Protein AF-A0A7X6U111-F1 (afdb_monomer_lite)

Radius of gyration: 18.31 Å; chains: 1; bounding box: 54×30×45 Å

pLDDT: mean 91.75, std 7.0, range [50.59, 97.75]

Structure (mmCIF, N/CA/C/O backbone):
data_AF-A0A7X6U111-F1
#
_entry.id   AF-A0A7X6U111-F1
#
loop_
_atom_site.group_PDB
_atom_site.id
_atom_site.type_symbol
_atom_site.label_atom_id
_atom_site.label_alt_id
_atom_site.label_comp_id
_atom_site.label_asym_id
_atom_site.label_entity_id
_atom_site.label_seq_id
_atom_site.pdbx_PDB_ins_code
_atom_site.Cartn_x
_atom_site.Cartn_y
_atom_site.Cartn_z
_atom_site.occupancy
_atom_site.B_iso_or_equiv
_atom_site.auth_seq_id
_atom_site.auth_comp_id
_atom_site.auth_asym_id
_atom_site.auth_atom_id
_atom_site.pdbx_PDB_model_num
ATOM 1 N N . MET A 1 1 ? 22.230 -15.814 -4.794 1.00 50.59 1 MET A N 1
ATOM 2 C CA . MET A 1 1 ? 22.089 -14.427 -4.295 1.00 50.59 1 MET A CA 1
ATOM 3 C C . MET A 1 1 ? 22.631 -13.482 -5.355 1.00 50.59 1 MET A C 1
ATOM 5 O O . MET A 1 1 ? 23.813 -13.564 -5.661 1.00 50.59 1 MET A O 1
ATOM 9 N N . LEU A 1 2 ? 21.780 -12.654 -5.966 1.00 61.06 2 LEU A N 1
ATOM 10 C CA . LEU A 1 2 ? 22.221 -11.625 -6.914 1.00 61.06 2 LEU A CA 1
ATOM 11 C C . LEU A 1 2 ? 22.914 -10.509 -6.121 1.00 61.06 2 LEU A C 1
ATOM 13 O O . LEU A 1 2 ? 22.292 -9.854 -5.287 1.00 61.06 2 LEU A O 1
ATOM 17 N N . LEU A 1 3 ? 24.216 -10.339 -6.338 1.00 67.50 3 LEU A N 1
ATOM 18 C CA . LEU A 1 3 ? 25.026 -9.299 -5.711 1.00 67.50 3 LEU A CA 1
ATOM 19 C C . LEU A 1 3 ? 25.200 -8.157 -6.709 1.00 67.50 3 LEU A C 1
ATOM 21 O O . LEU A 1 3 ? 26.099 -8.177 -7.541 1.00 67.50 3 LEU A O 1
ATOM 25 N N . ILE A 1 4 ? 24.322 -7.161 -6.624 1.00 78.00 4 ILE A N 1
ATOM 26 C CA . ILE A 1 4 ? 24.501 -5.889 -7.323 1.00 78.00 4 ILE A CA 1
ATOM 27 C C . ILE A 1 4 ? 25.285 -4.953 -6.394 1.00 78.00 4 ILE A C 1
ATOM 29 O O . ILE A 1 4 ? 24.836 -4.609 -5.294 1.00 78.00 4 ILE A O 1
ATOM 33 N N . ASN A 1 5 ? 26.491 -4.566 -6.811 1.00 85.12 5 ASN A N 1
ATOM 34 C CA . ASN A 1 5 ? 27.318 -3.646 -6.036 1.00 85.12 5 ASN A CA 1
ATOM 35 C C . ASN A 1 5 ? 26.747 -2.212 -6.108 1.00 85.12 5 ASN A C 1
ATOM 37 O O . ASN A 1 5 ? 25.795 -1.913 -6.829 1.00 85.12 5 ASN A O 1
ATOM 41 N N . ARG A 1 6 ? 27.299 -1.290 -5.315 1.00 84.56 6 ARG A N 1
ATOM 42 C CA . ARG A 1 6 ? 26.831 0.104 -5.292 1.00 84.56 6 ARG A CA 1
ATOM 43 C C . ARG A 1 6 ? 27.006 0.823 -6.638 1.00 84.56 6 ARG A C 1
ATOM 45 O O . ARG A 1 6 ? 26.079 1.513 -7.047 1.00 84.56 6 ARG A O 1
ATOM 52 N N . GLN A 1 7 ? 28.141 0.640 -7.308 1.00 88.44 7 GLN A N 1
ATOM 53 C CA . GLN A 1 7 ? 28.443 1.306 -8.579 1.00 88.44 7 GLN A CA 1
ATOM 54 C C . GLN A 1 7 ? 27.465 0.882 -9.679 1.00 88.44 7 GLN A C 1
ATOM 56 O O . GLN A 1 7 ? 26.966 1.726 -10.417 1.00 88.44 7 GLN A O 1
ATOM 61 N N . ASP A 1 8 ? 27.113 -0.402 -9.738 1.00 88.88 8 ASP A N 1
ATOM 62 C CA . ASP A 1 8 ? 26.124 -0.914 -10.683 1.00 88.88 8 ASP A CA 1
ATOM 63 C C . ASP A 1 8 ? 24.726 -0.356 -10.404 1.00 88.88 8 ASP A C 1
ATOM 65 O O . ASP A 1 8 ? 24.024 -0.000 -11.345 1.00 88.88 8 ASP A O 1
ATOM 69 N N . ARG A 1 9 ? 24.332 -0.188 -9.131 1.00 87.06 9 ARG A N 1
ATOM 70 C CA . ARG A 1 9 ? 23.049 0.464 -8.786 1.00 87.06 9 ARG A CA 1
ATOM 71 C C . ARG A 1 9 ? 22.985 1.901 -9.267 1.00 87.06 9 ARG A C 1
ATOM 73 O O . ARG A 1 9 ? 21.964 2.305 -9.816 1.00 87.06 9 ARG A O 1
ATOM 80 N N . GLU A 1 10 ? 24.049 2.659 -9.022 1.00 89.69 10 GLU A N 1
ATOM 81 C CA . GLU A 1 10 ? 24.146 4.061 -9.427 1.00 89.69 10 GLU A CA 1
ATOM 82 C C . GLU A 1 10 ? 24.138 4.179 -10.955 1.00 89.69 10 GLU A C 1
ATOM 84 O O . GLU A 1 10 ? 23.360 4.960 -11.499 1.00 89.69 10 GLU A O 1
ATOM 89 N N . ARG A 1 11 ? 24.910 3.335 -11.653 1.00 92.06 11 ARG A N 1
ATOM 90 C CA . ARG A 1 11 ? 24.936 3.279 -13.121 1.00 92.06 11 ARG A CA 1
ATOM 91 C C . ARG A 1 11 ? 23.573 2.936 -13.727 1.00 92.06 11 ARG A C 1
ATOM 93 O O . ARG A 1 11 ? 23.217 3.489 -14.760 1.00 92.06 11 ARG A O 1
ATOM 100 N N . LEU A 1 12 ? 22.819 2.037 -13.095 1.00 89.19 12 LEU A N 1
ATOM 101 C CA . LEU A 1 12 ? 21.480 1.632 -13.535 1.00 89.19 12 LEU A CA 1
ATOM 102 C C . LEU A 1 12 ? 20.375 2.626 -13.135 1.00 89.19 12 LEU A C 1
ATOM 104 O O . LEU A 1 12 ? 19.216 2.410 -13.481 1.00 89.19 12 LEU A O 1
ATOM 108 N N . GLY A 1 13 ? 20.693 3.688 -12.390 1.00 90.44 13 GLY A N 1
ATOM 109 C CA . GLY A 1 13 ? 19.705 4.685 -11.971 1.00 90.44 13 GLY A CA 1
ATOM 110 C C . GLY A 1 13 ? 18.675 4.173 -10.953 1.00 90.44 13 GLY A C 1
ATOM 111 O O . GLY A 1 13 ? 17.626 4.792 -10.759 1.00 90.44 13 GLY A O 1
ATOM 112 N N . LEU A 1 14 ? 18.937 3.033 -10.303 1.00 87.94 14 LEU A N 1
ATOM 113 C CA . LEU A 1 14 ? 17.988 2.405 -9.375 1.00 87.94 14 LEU A CA 1
ATOM 114 C C . LEU A 1 14 ? 17.654 3.294 -8.166 1.00 87.94 14 LEU A C 1
ATOM 116 O O . LEU A 1 14 ? 16.479 3.356 -7.797 1.00 87.94 14 LEU A O 1
ATOM 120 N N . PRO A 1 15 ? 18.617 4.015 -7.551 1.00 88.38 15 PRO A N 1
ATOM 121 C CA . PRO A 1 15 ? 18.304 4.951 -6.475 1.00 88.38 15 PRO A CA 1
ATOM 122 C C . PRO A 1 15 ? 17.315 6.041 -6.899 1.00 88.38 15 PRO A C 1
ATOM 124 O O . PRO A 1 15 ? 16.386 6.335 -6.154 1.00 88.38 15 PRO A O 1
ATOM 127 N N . GLN A 1 16 ? 17.473 6.595 -8.102 1.00 91.75 16 GLN A N 1
ATOM 128 C CA . GLN A 1 16 ? 16.631 7.664 -8.639 1.00 91.75 16 GLN A CA 1
ATOM 129 C C . GLN A 1 16 ? 15.224 7.151 -8.958 1.00 91.75 16 GLN A C 1
ATOM 131 O O . GLN A 1 16 ? 14.235 7.801 -8.618 1.00 91.75 16 GLN A O 1
ATOM 136 N N . ALA A 1 17 ? 15.124 5.960 -9.557 1.00 90.31 17 ALA A N 1
ATOM 137 C CA . ALA A 1 17 ? 13.841 5.305 -9.795 1.00 90.31 17 ALA A CA 1
ATOM 138 C C . ALA A 1 17 ? 13.097 5.055 -8.475 1.00 90.31 17 ALA A C 1
ATOM 140 O O . ALA A 1 17 ? 11.928 5.417 -8.337 1.00 90.31 17 ALA A O 1
ATOM 141 N N . LEU A 1 18 ? 13.795 4.519 -7.467 1.00 89.81 18 LEU A N 1
ATOM 142 C CA . LEU A 1 18 ? 13.228 4.339 -6.135 1.00 89.81 18 LEU A CA 1
ATOM 143 C C . LEU A 1 18 ? 12.811 5.676 -5.533 1.00 89.81 18 LEU A C 1
ATOM 145 O O . LEU A 1 18 ? 11.703 5.774 -5.019 1.00 89.81 18 LEU A O 1
ATOM 149 N N . GLU A 1 19 ? 13.639 6.715 -5.591 1.00 90.81 19 GLU A N 1
ATOM 150 C CA . GLU A 1 19 ? 13.306 8.045 -5.076 1.00 90.81 19 GLU A CA 1
ATOM 151 C C . GLU A 1 19 ? 12.004 8.585 -5.687 1.00 90.81 19 GLU A C 1
ATOM 153 O O . GLU A 1 19 ? 11.116 9.008 -4.938 1.00 90.81 19 GLU A O 1
ATOM 158 N N . ALA A 1 20 ? 11.835 8.443 -7.005 1.00 91.69 20 ALA A N 1
ATOM 159 C CA . ALA A 1 20 ? 10.639 8.849 -7.738 1.00 91.69 20 ALA A CA 1
ATOM 160 C C . ALA A 1 20 ? 9.362 8.093 -7.316 1.00 91.69 20 ALA A C 1
ATOM 162 O O . ALA A 1 20 ? 8.265 8.656 -7.391 1.00 91.69 20 ALA A O 1
ATOM 163 N N . CYS A 1 21 ? 9.468 6.860 -6.807 1.00 90.81 21 CYS A N 1
ATOM 164 C CA . CYS A 1 21 ? 8.331 6.118 -6.258 1.00 90.81 21 CYS A CA 1
ATOM 165 C C . CYS A 1 21 ? 7.836 6.752 -4.944 1.00 90.81 21 CYS A C 1
ATOM 167 O O . CYS A 1 21 ? 8.339 6.467 -3.851 1.00 90.81 21 CYS A O 1
ATOM 169 N N . ARG A 1 22 ? 6.828 7.625 -5.018 1.00 91.69 22 ARG A N 1
ATOM 170 C CA . ARG A 1 22 ? 6.237 8.281 -3.840 1.00 91.69 22 ARG A CA 1
ATOM 171 C C . ARG A 1 22 ? 5.179 7.393 -3.183 1.00 91.69 22 ARG A C 1
ATOM 173 O O . ARG A 1 22 ? 4.090 7.215 -3.717 1.00 91.69 22 ARG A O 1
ATOM 180 N N . CYS A 1 23 ? 5.470 6.888 -1.986 1.00 94.75 23 CYS A N 1
ATOM 181 C CA . CYS A 1 23 ? 4.512 6.119 -1.189 1.00 94.75 23 CYS A CA 1
ATOM 182 C C . CYS A 1 23 ? 3.633 7.040 -0.332 1.00 94.75 23 CYS A C 1
ATOM 184 O O . CYS A 1 23 ? 4.150 7.878 0.413 1.00 94.75 23 CYS A O 1
ATOM 186 N N . MET A 1 24 ? 2.313 6.854 -0.410 1.00 95.69 24 MET A N 1
ATOM 187 C CA . MET A 1 24 ? 1.342 7.670 0.330 1.00 95.69 24 MET A CA 1
ATOM 188 C C . MET A 1 24 ? 1.146 7.200 1.780 1.00 95.69 24 MET A C 1
ATOM 190 O O . MET A 1 24 ? 0.977 8.030 2.668 1.00 95.69 24 MET A O 1
ATOM 194 N N . THR A 1 25 ? 1.242 5.892 2.045 1.00 95.19 25 THR A N 1
ATOM 195 C CA . THR A 1 25 ? 1.041 5.315 3.386 1.00 95.19 25 THR A CA 1
ATOM 196 C C . THR A 1 25 ? 2.365 5.166 4.158 1.00 95.19 25 THR A C 1
ATOM 198 O O . THR A 1 25 ? 3.415 4.935 3.541 1.00 95.19 25 THR A O 1
ATOM 201 N N . PRO A 1 26 ? 2.362 5.230 5.506 1.00 93.94 26 PRO A N 1
ATOM 202 C CA . PRO A 1 26 ? 3.531 4.894 6.326 1.00 93.94 26 PRO A CA 1
ATOM 203 C C . PRO A 1 26 ? 4.066 3.479 6.063 1.00 93.94 26 PRO A C 1
ATOM 205 O O . PRO A 1 26 ? 5.277 3.273 5.978 1.00 93.94 26 PRO A O 1
ATOM 208 N N . GLN A 1 27 ? 3.167 2.512 5.864 1.00 91.44 27 GLN A N 1
ATOM 209 C CA . GLN A 1 27 ? 3.507 1.123 5.558 1.00 91.44 27 GLN A CA 1
ATOM 210 C C . GLN A 1 27 ? 4.217 1.020 4.203 1.00 91.44 27 GLN A C 1
ATOM 212 O O . GLN A 1 27 ? 5.258 0.376 4.111 1.00 91.44 27 GLN A O 1
ATOM 217 N N . GLY A 1 28 ? 3.721 1.721 3.178 1.00 93.88 28 GLY A N 1
ATOM 218 C CA . GLY A 1 28 ? 4.351 1.779 1.860 1.00 93.88 28 GLY A CA 1
ATOM 219 C C . GLY A 1 28 ? 5.744 2.406 1.911 1.00 93.88 28 GLY A C 1
ATOM 220 O O . GLY A 1 28 ? 6.679 1.872 1.321 1.00 93.88 28 GLY A O 1
ATOM 221 N N . LYS A 1 29 ? 5.927 3.484 2.689 1.00 94.19 29 LYS A N 1
ATOM 222 C CA . LYS A 1 29 ? 7.259 4.071 2.934 1.00 94.19 29 LYS A CA 1
ATOM 223 C C . LYS A 1 29 ? 8.202 3.064 3.601 1.00 94.19 29 LYS A C 1
ATOM 225 O O . LYS A 1 29 ? 9.361 2.962 3.208 1.00 94.19 29 LYS A O 1
ATOM 230 N N . GLY A 1 30 ? 7.701 2.302 4.574 1.00 93.12 30 GLY A N 1
ATOM 231 C CA . GLY A 1 30 ? 8.452 1.231 5.230 1.00 93.12 30 GLY A CA 1
ATOM 232 C C . GLY A 1 30 ? 8.854 0.102 4.277 1.00 93.12 30 GLY A C 1
ATOM 233 O O . GLY A 1 30 ? 9.998 -0.345 4.326 1.00 93.12 30 GLY A O 1
ATOM 234 N N . LEU A 1 31 ? 7.948 -0.324 3.390 1.00 92.00 31 LEU A N 1
ATOM 235 C CA . LEU A 1 31 ? 8.229 -1.323 2.353 1.00 92.00 31 LEU A CA 1
ATOM 236 C C . LEU A 1 31 ? 9.279 -0.815 1.363 1.00 92.00 31 LEU A C 1
ATOM 238 O O . LEU A 1 31 ? 10.271 -1.500 1.129 1.00 92.00 31 LEU A O 1
ATOM 242 N N . LYS A 1 32 ? 9.127 0.419 0.870 1.00 93.25 32 LYS A N 1
ATOM 243 C CA . LYS A 1 32 ? 10.115 1.070 0.001 1.00 93.25 32 LYS A CA 1
ATOM 244 C C . LYS A 1 32 ? 11.493 1.142 0.656 1.00 93.25 32 LYS A C 1
ATOM 246 O O . LYS A 1 32 ? 12.483 0.888 -0.010 1.00 93.25 32 LYS A O 1
ATOM 251 N N . ALA A 1 33 ? 11.581 1.466 1.946 1.00 91.06 33 ALA A N 1
ATOM 252 C CA . ALA A 1 33 ? 12.862 1.537 2.654 1.00 91.06 33 ALA A CA 1
ATOM 253 C C . ALA A 1 33 ? 13.541 0.165 2.828 1.00 91.06 33 ALA A C 1
ATOM 255 O O . ALA A 1 33 ? 14.757 0.096 2.980 1.00 91.06 33 ALA A O 1
ATOM 256 N N . ARG A 1 34 ? 12.760 -0.921 2.809 1.00 91.50 34 ARG A N 1
ATOM 257 C CA . ARG A 1 34 ? 13.218 -2.309 2.973 1.00 91.50 34 ARG A CA 1
ATOM 258 C C . ARG A 1 34 ? 13.178 -3.096 1.663 1.00 91.50 34 ARG A C 1
ATOM 260 O O . ARG A 1 34 ? 13.113 -4.324 1.702 1.00 91.50 34 ARG A O 1
ATOM 267 N N . TYR A 1 35 ? 13.168 -2.404 0.523 1.00 89.12 35 TYR A N 1
ATOM 268 C CA . TYR A 1 35 ? 13.137 -3.056 -0.779 1.00 89.12 35 TYR A CA 1
ATOM 269 C C . TYR A 1 35 ? 14.282 -4.068 -0.902 1.00 89.12 35 TYR A C 1
ATOM 271 O O . TYR A 1 35 ? 15.373 -3.891 -0.352 1.00 89.12 35 TYR A O 1
ATOM 279 N N . ARG A 1 36 ? 14.028 -5.128 -1.659 1.00 88.75 36 ARG A N 1
ATOM 280 C CA . ARG A 1 36 ? 15.028 -6.128 -2.015 1.00 88.75 36 ARG A CA 1
ATOM 281 C C . ARG A 1 36 ? 14.911 -6.451 -3.493 1.00 88.75 36 ARG A C 1
ATOM 283 O O . ARG A 1 36 ? 13.862 -6.240 -4.093 1.00 88.75 36 ARG A O 1
ATOM 290 N N . TYR A 1 37 ? 15.978 -6.995 -4.054 1.00 87.69 37 TYR A N 1
ATOM 291 C CA . TYR A 1 37 ? 15.945 -7.535 -5.405 1.00 87.69 37 TYR A CA 1
ATOM 292 C C . TYR A 1 37 ? 15.337 -8.939 -5.403 1.00 87.69 37 TYR A C 1
ATOM 294 O O . TYR A 1 37 ? 15.471 -9.683 -4.424 1.00 87.69 37 TYR A O 1
ATOM 302 N N . PHE A 1 38 ? 14.685 -9.285 -6.509 1.00 89.69 38 PHE A N 1
ATOM 303 C CA . PHE A 1 38 ? 14.259 -10.650 -6.787 1.00 89.69 38 PHE A CA 1
ATOM 304 C C . PHE A 1 38 ? 15.480 -11.517 -7.108 1.00 89.69 38 PHE A C 1
ATOM 306 O O . PHE A 1 38 ? 16.403 -11.090 -7.810 1.00 89.69 38 PHE A O 1
ATOM 313 N N . GLY A 1 39 ? 15.508 -12.724 -6.553 1.00 89.94 39 GLY A N 1
ATOM 314 C CA . GLY A 1 39 ? 16.493 -13.747 -6.875 1.00 89.94 39 GLY A CA 1
ATOM 315 C C . GLY A 1 39 ? 16.185 -14.464 -8.197 1.00 89.94 39 GLY A C 1
ATOM 316 O O . GLY A 1 39 ? 15.098 -14.303 -8.748 1.00 89.94 39 GLY A O 1
ATOM 317 N N . PRO A 1 40 ? 17.119 -15.294 -8.699 1.00 88.44 40 PRO A N 1
ATOM 318 C CA . PRO A 1 40 ? 16.932 -16.042 -9.946 1.00 88.44 40 PRO A CA 1
ATOM 319 C C . PRO A 1 40 ? 15.665 -16.911 -9.969 1.00 88.44 40 PRO A C 1
ATOM 321 O O . PRO A 1 40 ? 14.963 -16.943 -10.977 1.00 88.44 40 PRO A O 1
ATOM 324 N N . ASP A 1 41 ? 15.334 -17.543 -8.841 1.00 94.00 41 ASP A N 1
ATOM 325 C CA . ASP A 1 41 ? 14.168 -18.431 -8.711 1.00 94.00 41 ASP A CA 1
ATOM 326 C C . ASP A 1 41 ? 12.848 -17.668 -8.505 1.00 94.00 41 ASP A C 1
ATOM 328 O O . ASP A 1 41 ? 11.767 -18.248 -8.530 1.00 94.00 41 ASP A O 1
ATOM 332 N N . GLU A 1 42 ? 12.915 -16.346 -8.324 1.00 95.75 42 GLU A N 1
ATOM 333 C CA . GLU A 1 42 ? 11.755 -15.480 -8.093 1.00 95.75 42 GLU A CA 1
ATOM 334 C C . GLU A 1 42 ? 11.312 -14.742 -9.358 1.00 95.75 42 GLU A C 1
ATOM 336 O O . GLU A 1 42 ? 10.511 -13.808 -9.291 1.00 95.75 42 GLU A O 1
ATOM 341 N N . ARG A 1 43 ? 11.809 -15.157 -10.528 1.00 94.88 43 ARG A N 1
ATOM 342 C CA . ARG A 1 43 ? 11.397 -14.598 -11.818 1.00 94.88 43 ARG A CA 1
ATOM 343 C C . ARG A 1 43 ? 9.868 -14.529 -11.985 1.00 94.88 43 ARG A C 1
ATOM 345 O O . ARG A 1 43 ? 9.405 -13.463 -12.383 1.00 94.88 43 ARG A O 1
ATOM 352 N N . PRO A 1 44 ? 9.075 -15.561 -11.627 1.00 96.44 44 PRO A N 1
ATOM 353 C CA . PRO A 1 44 ? 7.618 -15.469 -11.727 1.00 96.44 44 PRO A CA 1
ATOM 354 C C . PRO A 1 44 ? 7.017 -14.364 -10.846 1.00 96.44 44 PRO A C 1
ATOM 356 O O . PRO A 1 44 ? 6.056 -13.713 -11.245 1.00 96.44 44 PRO A O 1
ATOM 359 N N . LEU A 1 45 ? 7.595 -14.117 -9.663 1.00 95.12 45 LEU A N 1
ATOM 360 C CA . LEU A 1 45 ? 7.146 -13.048 -8.763 1.00 95.12 45 LEU A CA 1
ATOM 361 C C . LEU A 1 45 ? 7.469 -11.668 -9.344 1.00 95.12 45 LEU A C 1
ATOM 363 O O . LEU A 1 45 ? 6.622 -10.780 -9.321 1.00 95.12 45 LEU A O 1
ATOM 367 N N . LEU A 1 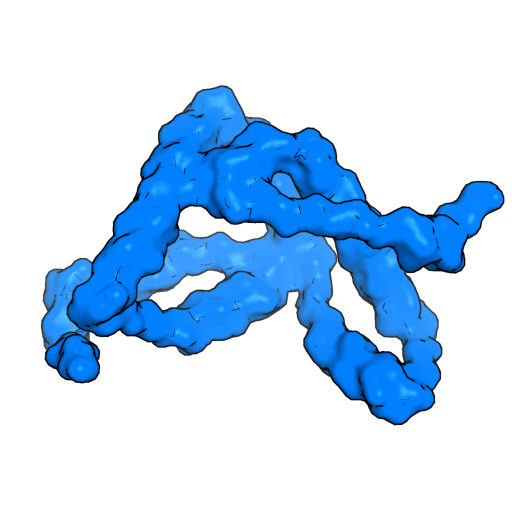46 ? 8.667 -11.502 -9.914 1.00 94.38 46 LEU A N 1
ATOM 368 C CA . LEU A 1 46 ? 9.046 -10.267 -10.601 1.00 94.38 46 LEU A CA 1
ATOM 369 C C . LEU A 1 46 ? 8.135 -9.989 -11.805 1.00 94.38 46 LEU A C 1
ATOM 371 O O . LEU A 1 46 ? 7.693 -8.859 -11.990 1.00 94.38 46 LEU A O 1
ATOM 375 N N . GLU A 1 47 ? 7.850 -11.005 -12.621 1.00 96.06 47 GLU A N 1
ATOM 376 C CA . GLU A 1 47 ? 6.967 -10.873 -13.784 1.00 96.06 47 GLU A CA 1
ATOM 377 C C . GLU A 1 47 ? 5.536 -10.497 -13.369 1.00 96.06 47 GLU A C 1
ATOM 379 O O . GLU A 1 47 ? 4.925 -9.638 -14.006 1.00 96.06 47 GLU A O 1
ATOM 384 N N . ALA A 1 48 ? 5.020 -11.064 -12.273 1.00 94.88 48 ALA A N 1
ATOM 385 C CA . ALA A 1 48 ? 3.713 -10.697 -11.729 1.00 94.88 48 ALA A CA 1
ATOM 386 C C . ALA A 1 48 ? 3.663 -9.228 -11.266 1.00 94.88 48 ALA A C 1
ATOM 388 O O . ALA A 1 48 ? 2.740 -8.499 -11.639 1.00 94.88 48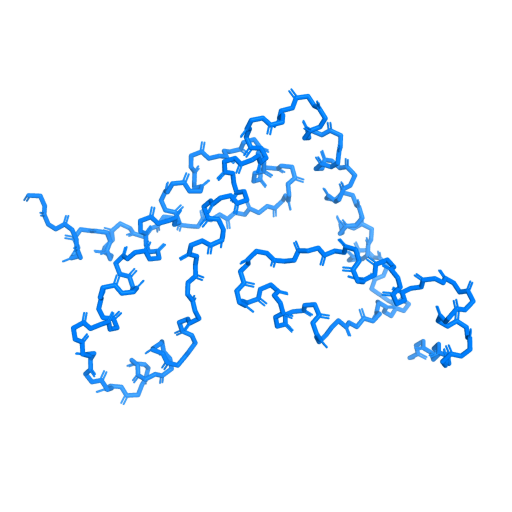 ALA A O 1
ATOM 389 N N . GLU A 1 49 ? 4.676 -8.777 -10.520 1.00 93.25 49 GLU A N 1
ATOM 390 C CA . GLU A 1 49 ? 4.792 -7.394 -10.033 1.00 93.25 49 GLU A CA 1
ATOM 391 C C . GLU A 1 49 ? 4.905 -6.389 -11.188 1.00 93.25 49 GLU A C 1
ATOM 393 O O . GLU A 1 49 ? 4.160 -5.409 -11.236 1.00 93.25 49 GLU A O 1
ATOM 398 N N . LEU A 1 50 ? 5.775 -6.651 -12.171 1.00 94.19 50 LEU A N 1
ATOM 399 C CA . LEU A 1 50 ? 5.903 -5.799 -13.359 1.00 94.19 50 LEU A CA 1
ATOM 400 C C . LEU A 1 50 ? 4.604 -5.765 -14.170 1.00 94.19 50 LEU A C 1
ATOM 402 O O . LEU A 1 50 ? 4.169 -4.693 -14.585 1.00 94.19 50 LEU A O 1
ATOM 406 N N . SER A 1 51 ? 3.931 -6.907 -14.324 1.00 96.69 51 SER A N 1
ATOM 407 C CA . SER A 1 51 ? 2.644 -6.960 -15.017 1.00 96.69 51 SER A CA 1
ATOM 408 C C . SER A 1 51 ? 1.564 -6.144 -14.297 1.00 96.69 51 SER A C 1
ATOM 410 O O . SER A 1 51 ? 0.765 -5.471 -14.951 1.00 96.69 51 SER A O 1
ATOM 412 N N . ALA A 1 52 ? 1.532 -6.152 -12.961 1.00 95.31 52 ALA A N 1
ATOM 413 C CA . ALA A 1 52 ? 0.627 -5.303 -12.187 1.00 95.31 52 ALA A CA 1
ATOM 414 C C . ALA A 1 52 ? 0.941 -3.811 -12.380 1.00 95.31 52 ALA A C 1
ATOM 416 O O . ALA A 1 52 ? 0.023 -3.013 -12.592 1.00 95.31 52 ALA A O 1
ATOM 417 N N . VAL A 1 53 ? 2.227 -3.437 -12.380 1.00 94.62 53 VAL A N 1
ATOM 418 C CA . VAL A 1 53 ? 2.672 -2.064 -12.664 1.00 94.62 53 VAL A CA 1
ATOM 419 C C . VAL A 1 53 ? 2.244 -1.623 -14.061 1.00 94.62 53 VAL A C 1
ATOM 421 O O . VAL A 1 53 ? 1.677 -0.540 -14.184 1.00 94.62 53 VAL A O 1
ATOM 424 N N . ASP A 1 54 ? 2.429 -2.449 -15.091 1.00 97.12 54 ASP A N 1
ATOM 425 C CA . ASP A 1 54 ? 2.048 -2.117 -16.469 1.00 97.12 54 ASP A CA 1
ATOM 426 C C . ASP A 1 54 ? 0.534 -1.927 -16.615 1.00 97.12 54 ASP A C 1
ATOM 428 O O . ASP A 1 54 ? 0.068 -0.928 -17.173 1.00 97.12 54 ASP A O 1
ATOM 432 N N . ARG A 1 55 ? -0.259 -2.850 -16.050 1.00 97.56 55 ARG A N 1
ATOM 433 C CA . ARG A 1 55 ? -1.727 -2.746 -16.040 1.00 97.56 55 ARG A CA 1
ATOM 434 C C . ARG A 1 55 ? -2.196 -1.476 -15.340 1.00 97.56 55 ARG A C 1
ATOM 436 O O . ARG A 1 55 ? -3.108 -0.813 -15.837 1.00 97.56 55 ARG A O 1
ATOM 443 N N . LEU A 1 56 ? -1.599 -1.145 -14.195 1.00 96.44 56 LEU A N 1
ATOM 444 C CA . LEU A 1 56 ? -1.907 0.074 -13.452 1.00 96.44 56 LEU A CA 1
ATOM 445 C C . LEU A 1 56 ? -1.496 1.323 -14.222 1.00 96.44 56 LEU A C 1
ATOM 447 O O . LEU A 1 56 ? -2.305 2.239 -14.352 1.00 96.44 56 LEU A O 1
ATOM 451 N N . ALA A 1 57 ? -0.270 1.358 -14.742 1.00 96.00 57 ALA A N 1
ATOM 452 C CA . ALA A 1 57 ? 0.278 2.492 -15.470 1.00 96.00 57 ALA A CA 1
ATOM 453 C C . ALA A 1 57 ? -0.568 2.830 -16.699 1.00 96.00 57 ALA A C 1
ATOM 455 O O . ALA A 1 57 ? -0.806 4.006 -16.963 1.00 96.00 57 ALA A O 1
ATOM 456 N N . GLU A 1 58 ? -1.066 1.825 -17.421 1.00 97.75 58 GLU A N 1
ATOM 457 C CA . GLU A 1 58 ? -1.982 2.054 -18.536 1.00 97.75 58 GLU A CA 1
ATOM 458 C C . GLU A 1 58 ? -3.366 2.506 -18.059 1.00 97.75 58 GLU A C 1
ATOM 460 O O . GLU A 1 58 ? -3.905 3.493 -18.557 1.00 97.75 58 GLU A O 1
ATOM 465 N N . TYR A 1 59 ? -3.929 1.847 -17.045 1.00 97.50 59 TYR A N 1
ATOM 466 C CA . TYR A 1 59 ? -5.259 2.176 -16.535 1.00 97.50 59 TYR A CA 1
ATOM 467 C C . TYR A 1 59 ? -5.372 3.629 -16.060 1.00 97.50 59 TYR A C 1
ATOM 469 O O . TYR A 1 59 ? -6.328 4.329 -16.404 1.00 97.50 59 TYR A O 1
ATOM 477 N N . VAL A 1 60 ? -4.383 4.108 -15.300 1.00 96.69 60 VAL A N 1
ATOM 478 C CA . VAL A 1 60 ? -4.430 5.444 -14.691 1.00 96.69 60 VAL A CA 1
ATOM 479 C C . VAL A 1 60 ? -4.254 6.581 -15.696 1.00 96.69 60 VAL A C 1
ATOM 481 O O . VAL A 1 60 ? -4.672 7.699 -15.394 1.00 96.69 60 VAL A O 1
ATOM 484 N N . LYS A 1 61 ? -3.708 6.319 -16.895 1.00 97.19 61 LYS A N 1
ATOM 485 C CA . LYS A 1 61 ? -3.700 7.303 -17.995 1.00 97.19 61 LYS A CA 1
ATOM 486 C C . LYS A 1 61 ? -5.122 7.675 -18.408 1.00 97.19 61 LYS A C 1
ATOM 488 O O . LYS A 1 61 ? -5.400 8.844 -18.656 1.00 97.19 61 LYS A O 1
ATOM 493 N N . HIS A 1 62 ? -6.017 6.688 -18.424 1.00 97.69 62 HIS A N 1
ATOM 494 C CA . HIS A 1 62 ? -7.422 6.863 -18.802 1.00 97.69 62 HIS A CA 1
ATOM 495 C C . HIS A 1 62 ? -8.328 7.190 -17.604 1.00 97.69 62 HIS A C 1
ATOM 497 O O . HIS A 1 62 ? -9.431 7.692 -17.792 1.00 97.69 62 HIS A O 1
ATOM 503 N N . HIS A 1 63 ? -7.857 6.963 -16.370 1.00 97.69 63 HIS A N 1
ATOM 504 C CA . HIS A 1 63 ? -8.629 7.162 -15.131 1.00 97.69 63 HIS A CA 1
ATOM 505 C C . HIS A 1 63 ? -7.905 8.070 -14.111 1.00 97.69 63 HIS A C 1
ATOM 507 O O . HIS A 1 63 ? -7.720 7.693 -12.947 1.00 97.69 63 HIS A O 1
ATOM 513 N N . PRO A 1 64 ? -7.504 9.300 -14.491 1.00 96.50 64 PRO A N 1
ATOM 514 C CA . PRO A 1 64 ? -6.696 10.168 -13.630 1.00 96.50 64 PRO A CA 1
ATOM 515 C C . PRO A 1 64 ? -7.419 10.602 -12.346 1.00 96.50 64 PRO A C 1
ATOM 517 O O . PRO A 1 64 ? -6.773 10.852 -11.327 1.00 96.50 64 PRO A O 1
ATOM 520 N N . LEU A 1 65 ? -8.754 10.690 -12.365 1.00 96.56 65 LEU A N 1
ATOM 521 C CA . LEU A 1 65 ? -9.545 11.030 -11.177 1.00 96.56 65 LEU A CA 1
ATOM 522 C C . LEU A 1 65 ? -9.534 9.904 -10.138 1.00 96.56 65 LEU A C 1
ATOM 524 O O . LEU A 1 65 ? -9.363 10.177 -8.952 1.00 96.56 65 LEU A O 1
ATOM 528 N N . GLU A 1 66 ? -9.661 8.646 -10.566 1.00 95.88 66 GLU A N 1
ATOM 529 C CA . GLU A 1 66 ? -9.600 7.497 -9.656 1.00 95.88 66 GLU A CA 1
ATOM 530 C C . GLU A 1 66 ? -8.210 7.372 -9.021 1.00 95.88 66 GLU A C 1
ATOM 532 O O . GLU A 1 66 ? -8.107 7.150 -7.815 1.00 95.88 66 GLU A O 1
ATOM 537 N N . LEU A 1 67 ? -7.144 7.627 -9.793 1.00 95.62 67 LEU A N 1
ATOM 538 C CA . LEU A 1 67 ? -5.781 7.710 -9.263 1.00 95.62 67 LEU A CA 1
ATOM 539 C C . LEU A 1 67 ? -5.642 8.810 -8.199 1.00 95.62 67 LEU A C 1
ATOM 541 O O . LEU A 1 67 ? -5.126 8.554 -7.114 1.00 95.62 67 LEU A O 1
ATOM 545 N N . ARG A 1 68 ? -6.102 10.036 -8.477 1.00 96.44 68 ARG A N 1
ATOM 546 C CA . ARG A 1 68 ? -6.012 11.143 -7.505 1.00 96.44 68 ARG A CA 1
ATOM 547 C C . ARG A 1 68 ? -6.788 10.836 -6.227 1.00 96.44 68 ARG A C 1
ATOM 549 O O . ARG A 1 68 ? -6.282 11.065 -5.128 1.00 96.44 68 ARG A O 1
ATOM 556 N N . ASN A 1 69 ? -7.992 10.287 -6.366 1.00 96.56 69 ASN A N 1
ATOM 557 C CA . ASN A 1 69 ? -8.829 9.921 -5.230 1.00 96.56 69 ASN A CA 1
ATOM 558 C C . ASN A 1 69 ? -8.180 8.805 -4.399 1.00 96.56 69 ASN A C 1
ATOM 560 O O . ASN A 1 69 ? -8.177 8.890 -3.171 1.00 96.56 69 ASN A O 1
ATOM 564 N N . SER A 1 70 ? -7.598 7.783 -5.038 1.00 95.69 70 SER A N 1
ATOM 565 C CA . SER A 1 70 ? -6.949 6.681 -4.319 1.00 95.69 70 SER A CA 1
ATOM 566 C C . SER A 1 70 ? -5.691 7.164 -3.598 1.00 95.69 70 SER A C 1
ATOM 568 O O . SER A 1 70 ? -5.511 6.862 -2.420 1.00 95.69 70 SER A O 1
ATOM 570 N N . GLN A 1 71 ? -4.875 8.006 -4.237 1.00 95.88 71 GLN A N 1
ATOM 571 C CA . GLN A 1 71 ? -3.716 8.643 -3.606 1.00 95.88 71 GLN A CA 1
ATOM 572 C C . GLN A 1 71 ? -4.116 9.497 -2.399 1.00 95.88 71 GLN A C 1
ATOM 574 O O . GLN A 1 71 ? -3.479 9.399 -1.350 1.00 95.88 71 GLN A O 1
ATOM 579 N N . SER A 1 72 ? -5.187 10.287 -2.519 1.00 96.31 72 SER A N 1
ATOM 580 C CA . SER A 1 72 ? -5.723 11.080 -1.410 1.00 96.31 72 SER A CA 1
ATOM 581 C C . SER A 1 72 ? -6.173 10.191 -0.249 1.00 96.31 72 SER A C 1
ATOM 583 O O . SER A 1 72 ? -5.775 10.440 0.886 1.00 96.31 72 SER A O 1
ATOM 585 N N . LEU A 1 73 ? -6.923 9.114 -0.513 1.00 96.50 73 LEU A N 1
ATOM 586 C CA . LEU A 1 73 ? -7.332 8.158 0.523 1.00 96.50 73 LEU A CA 1
ATOM 587 C C . LEU A 1 73 ? -6.127 7.505 1.207 1.00 96.50 73 LEU A C 1
ATOM 589 O O . LEU A 1 73 ? -6.071 7.452 2.435 1.00 96.50 73 LEU A O 1
ATOM 593 N N . LEU A 1 74 ? -5.150 7.045 0.423 1.00 96.06 74 LEU A N 1
ATOM 594 C CA . LEU A 1 74 ? -3.937 6.411 0.934 1.00 96.06 74 LEU A CA 1
ATOM 595 C C . LEU A 1 74 ? -3.107 7.371 1.802 1.00 96.06 74 LEU A C 1
ATOM 597 O O . LEU A 1 74 ? -2.531 6.944 2.799 1.00 96.06 74 LEU A O 1
ATOM 601 N N . ALA A 1 75 ? -3.081 8.667 1.484 1.00 96.31 75 ALA A N 1
ATOM 602 C CA . ALA A 1 75 ? -2.354 9.669 2.267 1.00 96.31 75 ALA A CA 1
ATOM 603 C C . ALA A 1 75 ? -2.927 9.881 3.683 1.00 96.31 75 ALA A C 1
ATOM 605 O O . ALA A 1 75 ? -2.223 10.377 4.561 1.00 96.31 75 ALA A O 1
ATOM 606 N N . HIS A 1 76 ? -4.183 9.490 3.926 1.00 95.94 76 HIS A N 1
ATOM 607 C CA . HIS A 1 76 ? -4.823 9.598 5.239 1.00 95.94 76 HIS A CA 1
ATOM 608 C C . HIS A 1 76 ? -4.564 8.400 6.166 1.00 95.94 76 HIS A C 1
ATOM 610 O O . HIS A 1 76 ? -4.946 8.457 7.337 1.00 95.94 76 HIS A O 1
ATOM 616 N N . PHE A 1 77 ? -3.923 7.325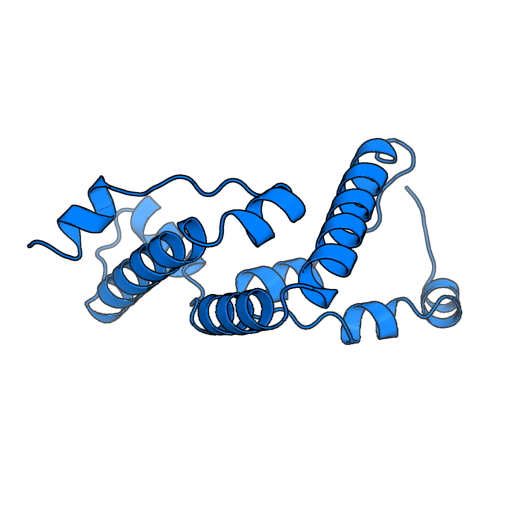 5.692 1.00 95.25 77 PHE A N 1
ATOM 617 C CA . PHE A 1 77 ? -3.598 6.185 6.551 1.00 95.25 77 PHE A CA 1
ATOM 618 C C . PHE A 1 77 ? -2.522 6.537 7.581 1.00 95.25 77 PHE A C 1
ATOM 620 O O . PHE A 1 77 ? -1.479 7.111 7.260 1.00 95.25 77 PHE A O 1
ATOM 627 N N . ARG A 1 78 ? -2.761 6.124 8.828 1.00 94.44 78 ARG A N 1
ATOM 628 C CA . ARG A 1 78 ? -1.800 6.197 9.933 1.00 94.44 78 ARG A CA 1
ATOM 629 C C . ARG A 1 78 ? -1.037 4.882 10.092 1.00 94.44 78 ARG A C 1
ATOM 631 O O . ARG A 1 78 ? -1.409 3.843 9.538 1.00 94.44 78 ARG A O 1
ATOM 638 N N . ASP A 1 79 ? 0.070 4.938 10.825 1.00 93.69 79 ASP A N 1
ATOM 639 C CA . ASP A 1 79 ? 0.824 3.738 11.175 1.00 93.69 79 ASP A CA 1
ATOM 640 C C . ASP A 1 79 ? 0.190 3.060 12.390 1.00 93.69 79 ASP A C 1
ATOM 642 O O . ASP A 1 79 ? 0.409 3.470 13.523 1.00 93.69 79 ASP A O 1
ATOM 646 N N . LEU A 1 80 ? -0.582 2.004 12.143 1.00 93.31 80 LEU A N 1
ATOM 647 C CA . LEU A 1 80 ? -1.290 1.267 13.192 1.00 93.31 80 LEU A CA 1
ATOM 648 C C . LEU A 1 80 ? -0.498 0.087 13.758 1.00 93.31 80 LEU A C 1
ATOM 650 O O . LEU A 1 80 ? -1.033 -0.671 14.564 1.00 93.31 80 LEU A O 1
ATOM 654 N N . ARG A 1 81 ? 0.754 -0.136 13.333 1.00 91.38 81 ARG A N 1
ATOM 655 C CA . ARG A 1 81 ? 1.507 -1.333 13.753 1.00 91.38 81 ARG A CA 1
ATOM 656 C C . ARG A 1 81 ? 1.660 -1.402 15.268 1.00 91.38 81 ARG A C 1
ATOM 658 O O . ARG A 1 81 ? 1.493 -2.474 15.837 1.00 91.38 81 ARG A O 1
ATOM 665 N N . GLY A 1 82 ? 1.942 -0.265 15.907 1.00 92.00 82 GLY A N 1
ATOM 666 C CA . GLY A 1 82 ? 2.030 -0.166 17.366 1.00 92.00 82 GLY A CA 1
ATOM 667 C C . GLY A 1 82 ? 0.695 -0.477 18.040 1.00 92.00 82 GLY A C 1
ATOM 668 O O . GLY A 1 82 ? 0.644 -1.317 18.935 1.00 92.00 82 GLY A O 1
ATOM 669 N N . THR A 1 83 ? -0.386 0.127 17.548 1.00 93.31 83 THR A N 1
ATOM 670 C CA . THR A 1 83 ? -1.744 -0.076 18.059 1.00 93.31 83 THR A CA 1
ATOM 671 C C . THR A 1 83 ? -2.183 -1.538 17.965 1.00 93.31 83 THR A C 1
ATOM 673 O O . THR A 1 83 ? -2.592 -2.131 18.962 1.00 93.31 83 THR A O 1
ATOM 676 N N . VAL A 1 84 ? -2.026 -2.162 16.792 1.00 91.75 84 VAL A N 1
ATOM 677 C CA . VAL A 1 84 ? -2.386 -3.571 16.555 1.00 91.75 84 VAL A CA 1
ATOM 678 C C . VAL A 1 84 ? -1.506 -4.518 17.379 1.00 91.75 84 VAL A C 1
ATOM 680 O O . VAL A 1 84 ? -2.011 -5.477 17.959 1.00 91.75 84 VAL A O 1
ATOM 683 N N . ALA A 1 85 ? -0.203 -4.242 17.492 1.00 93.00 85 ALA A N 1
ATOM 684 C CA . ALA A 1 85 ? 0.700 -5.037 18.328 1.00 93.00 85 ALA A CA 1
ATOM 685 C C . ALA A 1 85 ? 0.424 -4.885 19.836 1.00 93.00 85 ALA A C 1
ATOM 687 O O . ALA A 1 85 ? 0.765 -5.771 20.615 1.00 93.00 85 ALA A O 1
ATOM 688 N N . GLY A 1 86 ? -0.155 -3.761 20.265 1.00 92.75 86 GLY A N 1
ATOM 689 C CA . GLY A 1 86 ? -0.641 -3.570 21.630 1.00 92.75 86 GLY A CA 1
ATOM 690 C C . GLY A 1 86 ? -1.898 -4.391 21.906 1.00 92.75 86 GLY A C 1
ATOM 691 O O . GLY A 1 86 ? -1.967 -5.081 22.922 1.00 92.75 86 GLY A O 1
ATOM 692 N N . LEU A 1 87 ? -2.855 -4.370 20.973 1.00 90.94 87 LEU A N 1
ATOM 693 C CA . LEU A 1 87 ? -4.086 -5.162 21.052 1.00 90.94 87 LEU A CA 1
ATOM 694 C C . LEU A 1 87 ? -3.810 -6.662 21.162 1.00 90.94 87 LEU A C 1
ATOM 696 O O . LEU A 1 87 ? -4.397 -7.323 22.012 1.00 90.94 87 LEU A O 1
ATOM 700 N N . SER A 1 88 ? -2.867 -7.196 20.377 1.00 90.12 88 SER A N 1
ATOM 701 C CA . SER A 1 88 ? -2.482 -8.615 20.464 1.00 90.12 88 SER A CA 1
ATOM 702 C C . SER A 1 88 ? -1.842 -9.001 21.803 1.00 90.12 88 SER A C 1
ATOM 704 O O . SER A 1 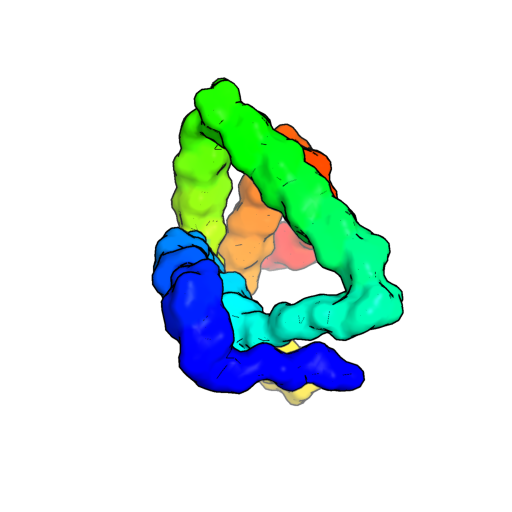88 ? -1.720 -10.184 22.112 1.00 90.12 88 SER A O 1
ATOM 706 N N . LYS A 1 89 ? -1.458 -8.009 22.614 1.00 94.25 89 LYS A N 1
ATOM 707 C CA . LYS A 1 89 ? -0.947 -8.159 23.982 1.00 94.25 89 LYS A CA 1
ATOM 708 C C . LYS A 1 89 ? -1.981 -7.766 25.046 1.00 94.25 89 LYS A C 1
ATOM 710 O O . LYS A 1 89 ? -1.598 -7.515 26.185 1.00 94.25 89 LYS A O 1
ATOM 715 N N . ASN A 1 90 ? -3.266 -7.689 24.690 1.00 92.69 90 ASN A N 1
ATOM 716 C CA . ASN A 1 90 ? -4.374 -7.285 25.566 1.00 92.69 90 ASN A CA 1
ATOM 717 C C . ASN A 1 90 ? -4.230 -5.879 26.177 1.00 92.69 90 ASN A C 1
ATOM 719 O O . ASN A 1 90 ? -4.779 -5.601 27.243 1.00 92.69 90 ASN A O 1
ATOM 723 N N . ARG A 1 91 ? -3.500 -4.969 25.519 1.00 94.69 91 ARG A N 1
ATOM 724 C CA . ARG A 1 91 ? -3.441 -3.567 25.944 1.00 94.69 91 ARG A CA 1
ATOM 725 C C . ARG A 1 91 ? -4.731 -2.851 25.550 1.00 94.69 91 ARG A C 1
ATOM 727 O O . ARG A 1 91 ? -5.130 -2.887 24.388 1.00 94.69 91 ARG A O 1
ATOM 734 N N . THR A 1 92 ? -5.328 -2.140 26.500 1.00 92.62 92 THR A N 1
ATOM 735 C CA . THR A 1 92 ? -6.472 -1.261 26.240 1.00 92.62 92 THR A CA 1
ATOM 736 C C . THR A 1 92 ? -6.077 -0.124 25.299 1.00 92.62 92 THR A C 1
ATOM 738 O O . THR A 1 92 ? -5.011 0.478 25.450 1.00 92.62 92 THR A O 1
ATOM 741 N N . LEU A 1 93 ? -6.946 0.163 24.331 1.00 91.50 93 LEU A N 1
ATOM 742 C CA . LEU A 1 93 ? -6.809 1.310 23.438 1.00 91.50 93 LEU A CA 1
ATOM 743 C C . LEU A 1 93 ? -7.162 2.597 24.171 1.00 91.50 93 LEU A C 1
ATOM 745 O O . LEU A 1 93 ? -8.160 2.645 24.892 1.00 91.50 93 LEU A O 1
ATOM 749 N N . ASP A 1 94 ? -6.390 3.650 23.932 1.00 93.38 94 ASP A N 1
ATOM 750 C CA . ASP A 1 94 ? -6.851 4.994 24.263 1.00 93.38 94 ASP A CA 1
ATOM 751 C C . ASP A 1 94 ? -7.821 5.539 23.193 1.00 93.38 94 ASP A C 1
ATOM 753 O O . ASP A 1 94 ? -8.068 4.923 22.149 1.00 93.38 94 ASP A O 1
ATOM 757 N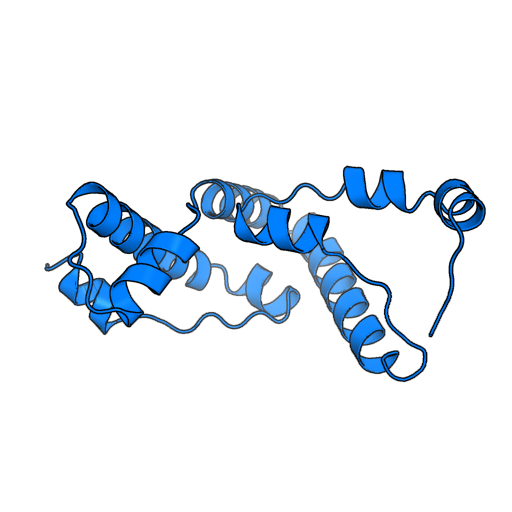 N . LEU A 1 95 ? -8.402 6.711 23.464 1.00 92.69 95 LEU A N 1
ATOM 758 C CA . LEU A 1 95 ? -9.374 7.343 22.571 1.00 92.69 95 LEU A CA 1
ATOM 759 C C . LEU A 1 95 ? -8.779 7.696 21.196 1.00 92.69 95 LEU A C 1
ATOM 761 O O . LEU A 1 95 ? -9.479 7.612 20.184 1.00 92.69 95 LEU A O 1
ATOM 765 N N . THR A 1 96 ? -7.502 8.081 21.151 1.00 93.31 96 THR A N 1
ATOM 766 C CA . THR A 1 96 ? -6.804 8.429 19.907 1.00 93.31 96 THR A CA 1
ATOM 767 C C . THR A 1 96 ? -6.636 7.186 19.050 1.00 93.31 96 THR A C 1
ATOM 769 O O . THR A 1 96 ? -7.021 7.179 17.883 1.00 93.31 96 THR A O 1
ATOM 772 N N . GLU A 1 97 ? -6.130 6.109 19.642 1.00 93.19 97 GLU A N 1
ATOM 773 C CA . GLU A 1 97 ? -5.911 4.843 18.950 1.00 93.19 97 GLU A CA 1
ATOM 774 C C . GLU A 1 97 ? -7.217 4.232 18.438 1.00 93.19 97 GLU A C 1
ATOM 776 O O . GLU A 1 97 ? -7.275 3.734 17.311 1.00 93.19 97 GLU A O 1
ATOM 781 N N . LEU A 1 98 ? -8.292 4.321 19.226 1.00 92.19 98 LEU A N 1
ATOM 782 C CA . LEU A 1 98 ? -9.620 3.892 18.796 1.00 92.19 98 LEU A CA 1
ATOM 783 C C . LEU A 1 98 ? -10.094 4.679 17.563 1.00 92.19 98 LEU A C 1
ATOM 785 O O . LEU A 1 98 ? -10.607 4.092 16.605 1.00 92.19 98 LEU A O 1
ATOM 789 N N . PHE A 1 99 ? -9.894 6.001 17.557 1.00 92.12 99 PHE A N 1
ATOM 790 C CA . PHE A 1 99 ? -10.245 6.849 16.419 1.00 92.12 99 PHE A CA 1
ATOM 791 C C . PHE A 1 99 ? -9.401 6.530 15.178 1.00 92.12 99 PHE A C 1
ATOM 793 O O . PHE A 1 99 ? -9.930 6.499 14.066 1.00 92.12 99 PHE A O 1
ATOM 800 N N . GLU A 1 100 ? -8.108 6.246 15.343 1.00 93.69 100 GLU A N 1
ATOM 801 C CA . GLU A 1 100 ? -7.225 5.869 14.237 1.00 93.69 100 GLU A CA 1
ATOM 802 C C . GLU A 1 100 ? -7.623 4.525 13.606 1.00 93.69 100 GLU A C 1
ATOM 804 O O . GLU A 1 100 ? -7.641 4.413 12.375 1.00 93.69 100 GLU A O 1
ATOM 809 N N . ILE A 1 101 ? -8.031 3.535 14.412 1.00 93.12 101 ILE A N 1
ATOM 810 C CA . ILE A 1 101 ? -8.593 2.275 13.901 1.00 93.12 101 ILE A CA 1
ATOM 811 C C . ILE A 1 101 ? -9.899 2.546 13.148 1.00 93.12 101 ILE A C 1
ATOM 813 O O . ILE A 1 101 ? -10.038 2.109 12.002 1.00 93.12 101 ILE A O 1
ATOM 817 N N . LYS A 1 102 ? -10.833 3.310 13.736 1.00 93.12 102 LYS A N 1
ATOM 818 C CA . LYS A 1 102 ? -12.095 3.690 13.073 1.00 93.12 102 LYS A CA 1
ATOM 819 C C . LYS A 1 102 ? -11.826 4.346 11.720 1.00 93.12 102 LYS A C 1
ATOM 821 O O . LYS A 1 102 ? -12.448 3.999 10.715 1.00 93.12 102 LYS A O 1
ATOM 826 N N . GLN A 1 103 ? -10.887 5.288 11.675 1.00 94.06 103 GLN A N 1
ATOM 827 C CA . GLN A 1 103 ? -10.519 5.987 10.452 1.00 94.06 103 GLN A CA 1
ATOM 828 C C . GLN A 1 103 ? -9.943 5.025 9.407 1.00 94.06 103 GLN A C 1
ATOM 830 O O . GLN A 1 103 ? -10.335 5.102 8.244 1.00 94.06 103 GLN A O 1
ATOM 835 N N . ALA A 1 104 ? -9.058 4.106 9.792 1.00 94.12 104 ALA A N 1
ATOM 836 C CA . ALA A 1 104 ? -8.479 3.144 8.859 1.00 94.12 104 ALA A CA 1
ATOM 837 C C . ALA A 1 104 ? -9.518 2.178 8.286 1.00 94.12 104 ALA A C 1
ATOM 839 O O . ALA A 1 104 ? -9.530 1.957 7.076 1.00 94.12 104 ALA A O 1
ATOM 840 N N . VAL A 1 105 ? -10.440 1.684 9.116 1.00 94.38 105 VAL A N 1
ATOM 841 C CA . VAL A 1 105 ? -11.574 0.863 8.669 1.00 94.38 105 VAL A CA 1
ATOM 842 C C . VAL A 1 105 ? -12.420 1.629 7.640 1.00 94.38 105 VAL A C 1
ATOM 844 O O . VAL A 1 105 ? -12.670 1.133 6.542 1.00 94.38 105 VAL A O 1
ATOM 847 N N . ARG A 1 106 ? -12.761 2.897 7.913 1.00 93.94 106 ARG A N 1
ATOM 848 C CA . ARG A 1 106 ? -13.492 3.753 6.956 1.00 93.94 106 ARG A CA 1
ATOM 849 C C . ARG A 1 106 ? -12.719 4.012 5.660 1.00 93.94 106 ARG A C 1
ATOM 851 O O . ARG A 1 106 ? -13.335 4.124 4.600 1.00 93.94 106 ARG A O 1
ATOM 858 N N . LEU A 1 107 ? -11.394 4.156 5.717 1.00 95.12 107 LEU A N 1
ATOM 859 C CA . LEU A 1 107 ? -10.560 4.338 4.523 1.00 95.12 107 LEU A CA 1
ATOM 860 C C . LEU A 1 107 ? -10.509 3.062 3.678 1.00 95.12 107 LEU A C 1
ATOM 862 O O . LEU A 1 107 ? -10.668 3.154 2.462 1.00 95.12 107 LEU A O 1
ATOM 866 N N . LEU A 1 108 ? -10.358 1.889 4.304 1.00 94.44 108 LEU A N 1
ATOM 867 C CA . LEU A 1 108 ? -10.423 0.591 3.623 1.00 94.44 108 LEU A CA 1
ATOM 868 C C . LEU A 1 108 ? -11.779 0.396 2.937 1.00 94.44 108 LEU A C 1
ATOM 870 O O . LEU A 1 108 ? -11.818 0.048 1.759 1.00 94.44 108 LEU A O 1
ATOM 874 N N . HIS A 1 109 ? -12.879 0.737 3.614 1.00 94.25 109 HIS A N 1
ATOM 875 C CA . HIS A 1 109 ? -14.221 0.713 3.029 1.00 94.25 109 HIS A CA 1
ATOM 876 C C . HIS A 1 109 ? -14.354 1.607 1.786 1.00 94.25 109 HIS A C 1
ATOM 878 O O . HIS A 1 109 ? -15.027 1.260 0.815 1.00 94.25 109 HIS A O 1
ATOM 884 N N . LYS A 1 110 ? -13.729 2.789 1.791 1.00 95.25 110 LYS A N 1
ATOM 885 C CA . LYS A 1 110 ? -13.725 3.676 0.618 1.00 95.25 110 LYS A CA 1
ATOM 886 C C . LYS A 1 110 ? -12.860 3.118 -0.511 1.00 95.25 110 LYS A C 1
ATOM 888 O O . LYS A 1 110 ? -13.293 3.166 -1.658 1.00 95.25 110 LYS A O 1
ATOM 893 N N . LEU A 1 111 ? -11.685 2.573 -0.192 1.00 95.56 111 LEU A N 1
ATOM 894 C CA . LEU A 1 111 ? -10.799 1.939 -1.172 1.00 95.56 111 LEU A CA 1
ATOM 895 C C . LEU A 1 111 ? -11.461 0.733 -1.842 1.00 95.56 111 LEU A C 1
ATOM 897 O O . LEU A 1 111 ? -11.333 0.585 -3.050 1.00 95.56 111 LEU A O 1
ATOM 901 N N . LEU A 1 112 ? -12.239 -0.065 -1.103 1.00 95.06 112 LEU A N 1
AT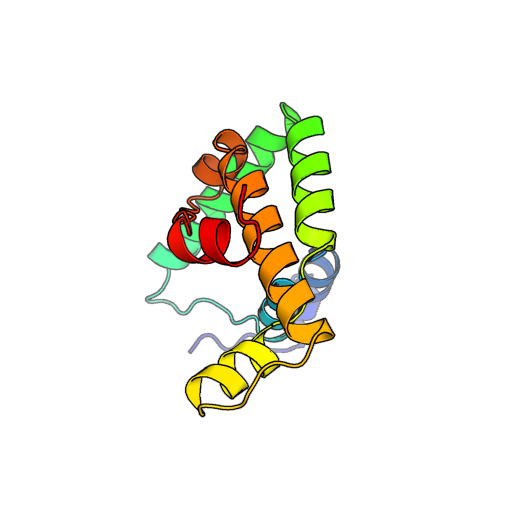OM 902 C CA . LEU A 1 112 ? -13.015 -1.192 -1.639 1.00 95.06 112 LEU A CA 1
ATOM 903 C C . LEU A 1 112 ? -13.933 -0.810 -2.810 1.00 95.06 112 LEU A C 1
ATOM 905 O O . LEU A 1 112 ? -14.210 -1.638 -3.672 1.00 95.06 112 LEU A O 1
ATOM 909 N N . LYS A 1 113 ? -14.392 0.445 -2.867 1.00 94.62 113 LYS A N 1
ATOM 910 C CA . LYS A 1 113 ? -15.253 0.954 -3.947 1.00 94.62 113 LYS A CA 1
ATOM 911 C C . LYS A 1 113 ? -14.474 1.306 -5.218 1.00 94.62 113 LYS A C 1
ATOM 913 O O . LYS A 1 113 ? -15.088 1.582 -6.242 1.00 94.62 113 LYS A O 1
ATOM 918 N N . MET A 1 114 ? -13.143 1.298 -5.164 1.00 95.31 114 MET A N 1
ATOM 919 C CA . MET A 1 114 ? -12.238 1.593 -6.280 1.00 95.31 114 MET A CA 1
ATOM 920 C C . MET A 1 114 ? -11.824 0.290 -6.972 1.00 95.31 114 MET A C 1
ATOM 922 O O . MET A 1 114 ? -10.648 -0.063 -7.043 1.00 95.31 114 MET A O 1
ATOM 926 N N . SER A 1 115 ? -12.815 -0.481 -7.424 1.00 93.12 115 SER A N 1
ATOM 927 C CA . SER A 1 115 ? -12.596 -1.827 -7.965 1.00 93.12 115 SER A CA 1
ATOM 928 C C . SER A 1 115 ? -11.706 -1.833 -9.209 1.00 93.12 115 SER A C 1
ATOM 930 O O . SER A 1 115 ? -10.963 -2.789 -9.414 1.00 93.12 115 SER A O 1
ATOM 932 N N . GLY A 1 116 ? -11.731 -0.762 -10.008 1.00 95.44 116 GLY A N 1
ATOM 933 C CA . GLY A 1 116 ? -10.908 -0.621 -11.203 1.00 95.44 116 GLY A CA 1
ATOM 934 C C . GLY A 1 116 ? -9.418 -0.614 -10.877 1.00 95.44 116 GLY A C 1
ATOM 935 O O . GLY A 1 116 ? -8.678 -1.477 -11.354 1.00 95.44 116 GLY A O 1
ATOM 936 N N . ILE A 1 117 ? -8.977 0.308 -10.013 1.00 95.12 117 ILE A N 1
ATOM 937 C CA . ILE A 1 117 ? -7.562 0.380 -9.629 1.00 95.12 117 ILE A CA 1
ATOM 938 C C . ILE A 1 117 ? -7.108 -0.869 -8.858 1.00 95.12 117 ILE A C 1
ATOM 940 O O . ILE A 1 117 ? -6.014 -1.370 -9.110 1.00 95.12 117 ILE A O 1
ATOM 944 N N . LEU A 1 118 ? -7.956 -1.415 -7.977 1.00 95.12 118 LEU A N 1
ATOM 945 C CA . LEU A 1 118 ? -7.645 -2.622 -7.205 1.00 95.12 118 LEU A CA 1
ATOM 946 C C . LEU A 1 118 ? -7.460 -3.848 -8.107 1.00 95.12 118 LEU A C 1
ATOM 948 O O . LEU A 1 118 ? -6.470 -4.562 -7.968 1.00 95.12 118 LEU A O 1
ATOM 952 N N . ALA A 1 119 ? -8.348 -4.047 -9.085 1.00 95.19 119 ALA A N 1
ATOM 953 C CA . ALA A 1 119 ? -8.246 -5.158 -10.026 1.00 95.19 119 ALA A CA 1
ATOM 954 C C . ALA A 1 119 ? -6.980 -5.069 -10.891 1.00 95.19 119 ALA A C 1
ATOM 956 O O . ALA A 1 119 ? -6.334 -6.078 -11.161 1.00 95.19 119 ALA A O 1
ATOM 957 N N . LYS A 1 120 ? -6.587 -3.864 -11.326 1.00 96.50 120 LYS A N 1
ATOM 958 C CA . LYS A 1 120 ? -5.359 -3.685 -12.121 1.00 96.50 120 LYS A CA 1
ATOM 959 C C . LYS A 1 120 ? -4.098 -3.890 -11.290 1.00 96.50 120 LYS A C 1
ATOM 961 O O . LYS A 1 120 ? -3.143 -4.466 -11.813 1.00 96.50 120 LYS A O 1
ATOM 966 N N . ALA A 1 121 ? -4.144 -3.490 -10.019 1.00 92.75 121 ALA A N 1
ATOM 967 C CA . ALA A 1 121 ? -3.096 -3.729 -9.033 1.00 92.75 121 ALA A CA 1
ATOM 968 C C . ALA A 1 121 ? -2.984 -5.190 -8.581 1.00 92.75 121 ALA A C 1
ATOM 970 O O . ALA A 1 121 ? -2.027 -5.508 -7.888 1.00 92.75 121 ALA A O 1
ATOM 971 N N . ASP A 1 122 ? -3.947 -6.047 -8.935 1.00 92.81 122 ASP A N 1
ATOM 972 C CA . ASP A 1 122 ? -4.073 -7.402 -8.386 1.00 92.81 122 ASP A CA 1
ATOM 973 C C . ASP A 1 122 ? -4.189 -7.416 -6.848 1.00 92.81 122 ASP A C 1
ATOM 975 O O . ASP A 1 122 ? -3.634 -8.258 -6.147 1.00 92.81 122 ASP A O 1
ATOM 979 N N . ILE A 1 123 ? -4.903 -6.427 -6.299 1.00 93.00 123 ILE A N 1
ATOM 980 C CA . ILE A 1 123 ? -5.106 -6.271 -4.858 1.00 93.00 123 ILE A CA 1
ATOM 981 C C . ILE A 1 123 ? -6.542 -6.634 -4.510 1.00 93.00 123 ILE A C 1
ATOM 983 O O . ILE A 1 123 ? -7.495 -6.034 -5.005 1.00 93.00 123 ILE A O 1
ATOM 987 N N . THR A 1 124 ? -6.688 -7.551 -3.559 1.00 92.31 124 THR A N 1
ATOM 988 C CA . THR A 1 124 ? -7.964 -7.820 -2.895 1.00 92.31 124 THR A CA 1
ATOM 989 C C . THR A 1 124 ? -7.952 -7.191 -1.510 1.00 92.31 124 THR A C 1
ATOM 991 O O . THR A 1 124 ? -7.049 -7.432 -0.711 1.00 92.31 124 THR A O 1
ATOM 994 N N . ILE A 1 125 ? -8.967 -6.382 -1.214 1.00 92.81 125 ILE A N 1
ATOM 995 C CA . ILE A 1 125 ? -9.241 -5.916 0.145 1.00 92.81 125 ILE A CA 1
ATOM 996 C C . ILE A 1 125 ? -10.410 -6.750 0.669 1.00 92.81 125 ILE A C 1
ATOM 998 O O . ILE A 1 125 ? -11.405 -6.939 -0.030 1.00 92.81 125 ILE A O 1
ATOM 1002 N N . HIS A 1 126 ? -10.297 -7.253 1.894 1.00 92.06 126 HIS A N 1
ATOM 1003 C CA . HIS A 1 126 ? -11.404 -7.932 2.558 1.00 92.06 126 HIS A CA 1
ATOM 1004 C C . HIS A 1 126 ? -12.233 -6.913 3.351 1.00 92.06 126 HIS A C 1
ATOM 1006 O O . HIS A 1 126 ? -11.650 -6.092 4.066 1.00 92.06 126 HIS A O 1
ATOM 1012 N N . PRO A 1 127 ? -13.573 -6.930 3.231 1.00 90.31 127 PRO A N 1
ATOM 1013 C CA . PRO A 1 127 ? -14.430 -6.066 4.031 1.00 90.31 127 PRO A CA 1
ATOM 1014 C C . PRO A 1 127 ? -14.300 -6.407 5.518 1.00 90.31 127 PRO A C 1
ATOM 1016 O O . PRO A 1 127 ? -14.091 -7.562 5.886 1.00 90.31 127 PRO A O 1
ATOM 1019 N N . LEU A 1 128 ? -14.457 -5.394 6.372 1.00 91.75 128 LEU A N 1
ATOM 1020 C CA . LEU A 1 128 ? -14.361 -5.516 7.829 1.00 91.75 128 LEU A CA 1
ATOM 1021 C C . LEU A 1 128 ? -15.710 -5.153 8.477 1.00 91.75 128 LEU A C 1
ATOM 1023 O O . LEU A 1 128 ? -15.788 -4.149 9.185 1.00 91.75 128 LEU A O 1
ATOM 1027 N N . PRO A 1 129 ? -16.786 -5.930 8.242 1.00 90.06 129 PRO A N 1
ATOM 1028 C CA . PRO A 1 129 ? -18.134 -5.554 8.668 1.00 90.06 129 PRO A CA 1
ATOM 1029 C C . PRO A 1 129 ? -18.281 -5.470 10.193 1.00 90.06 129 PRO A C 1
ATOM 1031 O O . PRO A 1 129 ? -18.964 -4.574 10.685 1.00 90.06 129 PRO A O 1
ATOM 1034 N N . GLU A 1 130 ? -17.620 -6.354 10.951 1.00 91.50 130 GLU A N 1
ATOM 1035 C CA . GLU A 1 130 ? -17.704 -6.330 12.417 1.00 91.50 130 GLU A CA 1
ATOM 1036 C C . GLU A 1 130 ? -17.028 -5.075 13.004 1.00 91.50 130 GLU A C 1
ATOM 1038 O O . GLU A 1 130 ? -17.711 -4.332 13.715 1.00 91.50 130 GLU A O 1
ATOM 1043 N N . PRO A 1 131 ? -15.756 -4.735 12.674 1.00 89.06 131 PRO A N 1
ATOM 1044 C CA . PRO A 1 131 ? -15.174 -3.466 13.115 1.00 89.06 131 PRO A CA 1
ATOM 1045 C C . PRO A 1 131 ? -15.920 -2.230 12.604 1.00 89.06 131 PRO A C 1
ATOM 1047 O O . PRO A 1 131 ? -16.015 -1.246 13.334 1.00 89.06 131 PRO A O 1
ATOM 1050 N N . GLU A 1 132 ? -16.449 -2.256 11.374 1.00 88.88 132 GLU A N 1
ATOM 1051 C CA . GLU A 1 132 ? -17.264 -1.159 10.830 1.00 88.88 132 GLU A CA 1
ATOM 1052 C C . GLU A 1 132 ? -18.495 -0.903 11.706 1.00 88.88 132 GLU A C 1
ATOM 1054 O O . GLU A 1 132 ? -18.718 0.232 12.125 1.00 88.88 132 GLU A O 1
ATOM 1059 N N . SER A 1 133 ? -19.251 -1.956 12.031 1.00 89.69 133 SER A N 1
ATOM 1060 C CA . SER A 1 133 ? -20.456 -1.850 12.859 1.00 89.69 133 SER A CA 1
ATOM 1061 C C . SER A 1 133 ? -20.152 -1.456 14.303 1.00 89.69 133 SER A C 1
ATOM 1063 O O . SER A 1 133 ? -20.951 -0.756 14.921 1.00 89.69 133 SER A O 1
ATOM 1065 N N . LEU A 1 134 ? -19.030 -1.919 14.858 1.00 89.25 134 LEU A N 1
ATOM 1066 C CA . LEU A 1 134 ? -18.654 -1.644 16.244 1.00 89.25 134 LEU A CA 1
ATOM 1067 C C . LEU A 1 134 ? -18.164 -0.203 16.437 1.00 89.25 134 LEU A C 1
ATOM 1069 O O . LEU A 1 134 ? -18.469 0.430 17.445 1.00 89.25 134 LEU A O 1
ATOM 1073 N N . LEU A 1 135 ? -17.374 0.307 15.489 1.00 86.25 135 LEU A N 1
ATOM 1074 C CA . LEU A 1 135 ? -16.724 1.616 15.598 1.00 86.25 135 LEU A CA 1
ATOM 1075 C C . LEU A 1 135 ? -17.574 2.753 15.023 1.00 86.25 135 LEU A C 1
ATOM 1077 O O . LEU A 1 135 ? -17.322 3.923 15.324 1.00 86.25 135 LEU A O 1
ATOM 1081 N N . ASP A 1 136 ? -18.570 2.439 14.199 1.00 78.38 136 ASP A N 1
ATOM 1082 C CA . ASP A 1 136 ? -19.540 3.393 13.661 1.00 78.38 136 ASP A CA 1
ATOM 1083 C C . ASP A 1 136 ? -20.972 2.837 13.775 1.00 78.38 136 ASP A C 1
ATOM 1085 O O . ASP A 1 136 ? -21.601 2.534 12.756 1.00 78.38 136 ASP A O 1
ATOM 1089 N N . PRO A 1 137 ? -21.485 2.655 15.010 1.00 63.94 137 PRO A N 1
ATOM 1090 C CA . PRO A 1 137 ? -22.837 2.155 15.214 1.00 63.94 137 PRO A CA 1
ATOM 1091 C C . PRO A 1 137 ? -23.838 3.155 14.624 1.00 63.94 137 PRO A C 1
ATOM 1093 O O . PRO A 1 137 ? -23.764 4.355 14.899 1.00 63.94 137 PRO A O 1
ATOM 1096 N N . ARG A 1 138 ? -24.730 2.654 13.767 1.00 58.88 138 ARG A N 1
ATOM 1097 C CA . ARG A 1 138 ? -25.837 3.424 13.189 1.00 58.88 138 ARG A CA 1
ATOM 1098 C C . ARG A 1 138 ? -26.997 3.545 14.161 1.00 58.88 138 ARG A C 1
ATOM 1100 O O . ARG A 1 138 ? -27.218 2.573 14.914 1.00 58.88 138 ARG A O 1
#

Foldseek 3Di:
DDDDDPVNCVVVCVVVVLVVPDQLAPVSVVCSVVDDDDDPVCVVVVVLQVQLVVLLVVLCVVVVVLVVVLSVLRNPQDDCPVVVVCVVVVHDDDPVSLVNLQSVLVSLVVVQVSVSNCVSNVHDRDHDVPSNCVSDPD

Sequence (138 aa):
MLLINRQDRERLGLPQALEACRCMTPQGKGLKARYRYFGPDERPLLEAELSAVDRLAEYVKHHPLELRNSQSLLAHFRDLRGTVAGLSKNRTLDLTELFEIKQAVRLLHKLLKMSGILAKADITIHPLPEPESLLDPR

Secondary structure (DSSP, 8-state):
-----HHHHHHTTHHHHHHH----SHHHHHHHHT--PPPGGGHHHHHHHHHHHHHHHHHHHH-HHHHHHHHHHHHT----HHHHHHHTTTPPPPHHHHHHHHHHHHHHHHHHT-HHHHHHTT-PPPP-HHHHHHHS--